Protein AF-A0A1C4FX70-F1 (afdb_monomer_lite)

Foldseek 3Di:
DKDKDFFDDDDDLALDPVVQVVVCVVVVHHWDADPVRKIWTWDADPQWTKIWIADNRRTITMIIDNDPDPVSVVVSVVVVVQCVVQVVVVHHDDDPDPPPPPD

Secondary structure (DSSP, 8-state):
------PPPSS-SS--HHHHHHHHHHHTS-EEE-TTS-EEEEEEETTEEEEEEE-TT--EEEEEESS-SHHHHHHHHHHHHHHHHHHHTT-------------

Structure (mmCIF, N/CA/C/O backbone):
data_AF-A0A1C4FX70-F1
#
_entry.id   AF-A0A1C4FX70-F1
#
loop_
_atom_site.group_PDB
_atom_site.id
_atom_site.type_symbol
_atom_site.label_atom_id
_atom_site.label_alt_id
_atom_site.label_comp_id
_atom_site.label_asym_id
_atom_site.label_entity_id
_atom_site.label_seq_id
_atom_site.pdbx_PDB_ins_code
_atom_site.Cartn_x
_atom_site.Cartn_y
_atom_site.Cartn_z
_atom_site.occupancy
_atom_site.B_iso_or_equiv
_atom_site.auth_seq_id
_atom_site.auth_comp_id
_atom_site.auth_asym_id
_atom_site.auth_atom_id
_atom_site.pdbx_PDB_model_num
ATOM 1 N N . MET A 1 1 ? 3.969 -9.145 -14.428 1.00 34.81 1 MET A N 1
ATOM 2 C CA . MET A 1 1 ? 3.332 -10.177 -13.573 1.00 34.81 1 MET A CA 1
ATOM 3 C C . MET A 1 1 ? 3.303 -9.627 -12.161 1.00 34.81 1 MET A C 1
ATOM 5 O O . MET A 1 1 ? 4.372 -9.421 -11.603 1.00 34.81 1 MET A O 1
ATOM 9 N N . HIS A 1 2 ? 2.113 -9.325 -11.641 1.00 35.44 2 HIS A N 1
ATOM 10 C CA . HIS A 1 2 ? 1.931 -8.736 -10.314 1.00 35.44 2 HIS A CA 1
ATOM 11 C C . HIS A 1 2 ? 1.583 -9.841 -9.318 1.00 35.44 2 HIS A C 1
ATOM 13 O O . HIS A 1 2 ? 0.681 -10.642 -9.572 1.00 35.44 2 HIS A O 1
ATOM 19 N N . PHE A 1 3 ? 2.323 -9.904 -8.218 1.00 39.81 3 PHE A N 1
ATOM 20 C CA . PHE A 1 3 ? 2.075 -10.832 -7.118 1.00 39.81 3 PHE A CA 1
ATOM 21 C C . PHE A 1 3 ? 1.574 -10.065 -5.894 1.00 39.81 3 PHE A C 1
ATOM 23 O O . PHE A 1 3 ? 1.781 -8.860 -5.810 1.00 39.81 3 PHE A O 1
ATOM 30 N N . TYR A 1 4 ? 0.912 -10.771 -4.977 1.00 42.62 4 TYR A N 1
ATOM 31 C CA . TYR A 1 4 ? 0.322 -10.227 -3.751 1.00 42.62 4 TYR A CA 1
ATOM 32 C C . TYR A 1 4 ? 0.765 -11.098 -2.565 1.00 42.62 4 TYR A C 1
ATOM 34 O O . TYR A 1 4 ? 0.728 -12.329 -2.689 1.00 42.62 4 TYR A O 1
ATOM 42 N N . TRP A 1 5 ? 1.169 -10.508 -1.431 1.00 44.59 5 TRP A N 1
ATOM 43 C CA . TRP A 1 5 ? 1.612 -11.263 -0.246 1.00 44.59 5 TRP A CA 1
ATOM 44 C C . TRP A 1 5 ? 1.095 -10.721 1.110 1.00 44.59 5 TRP A C 1
ATOM 46 O O . TRP A 1 5 ? 0.452 -9.681 1.156 1.00 44.59 5 TRP A O 1
ATOM 56 N N . ARG A 1 6 ? 1.298 -11.550 2.153 1.00 53.62 6 ARG A N 1
ATOM 57 C CA . ARG A 1 6 ? 0.651 -11.732 3.486 1.00 53.62 6 ARG A CA 1
ATOM 58 C C . ARG A 1 6 ? 0.298 -10.511 4.357 1.00 53.62 6 ARG A C 1
ATOM 60 O O . ARG A 1 6 ? 1.080 -9.580 4.447 1.00 53.62 6 ARG A O 1
ATOM 67 N N . GLY A 1 7 ? -0.757 -10.687 5.174 1.00 39.34 7 GLY A N 1
ATOM 68 C CA . GLY A 1 7 ? -0.992 -10.000 6.460 1.00 39.34 7 GLY A CA 1
ATOM 69 C C . GLY A 1 7 ? -0.478 -10.807 7.670 1.00 39.34 7 GLY A C 1
ATOM 70 O O . GLY A 1 7 ? -0.400 -12.039 7.597 1.00 39.34 7 GLY A O 1
ATOM 71 N N . PHE A 1 8 ? -0.093 -10.109 8.744 1.00 49.50 8 PHE A N 1
ATOM 72 C CA . PHE A 1 8 ? 0.367 -10.681 10.018 1.00 49.50 8 PHE A CA 1
ATOM 73 C C . PHE A 1 8 ? -0.798 -10.800 11.008 1.00 49.50 8 PHE A C 1
ATOM 75 O O . PHE A 1 8 ? -1.535 -9.839 11.203 1.00 49.50 8 PHE A O 1
ATOM 82 N N . ASP A 1 9 ? -0.922 -11.953 11.667 1.00 42.00 9 ASP A N 1
ATOM 83 C CA . ASP A 1 9 ? -1.783 -12.115 12.842 1.00 42.00 9 ASP A CA 1
ATOM 84 C C . ASP A 1 9 ? -1.040 -11.599 14.086 1.00 42.00 9 ASP A C 1
ATOM 86 O O . ASP A 1 9 ? 0.058 -12.072 14.380 1.00 42.00 9 ASP A O 1
ATOM 90 N N . GLY A 1 10 ? -1.652 -10.690 14.852 1.00 44.66 10 GLY A N 1
ATOM 91 C CA . GLY A 1 10 ? -1.553 -10.788 16.315 1.00 44.66 10 GLY A CA 1
ATOM 92 C C . GLY A 1 10 ? -1.317 -9.524 17.141 1.00 44.66 10 GLY A C 1
ATOM 93 O O . GLY A 1 10 ? -2.013 -9.372 18.136 1.00 44.66 10 GLY A O 1
ATOM 94 N N . ASP A 1 11 ? -0.413 -8.608 16.776 1.00 46.19 11 ASP A N 1
ATOM 95 C CA . ASP A 1 11 ? 0.108 -7.667 17.799 1.00 46.19 11 ASP A CA 1
ATOM 96 C C . ASP A 1 11 ? -0.239 -6.182 17.609 1.00 46.19 11 ASP A C 1
ATOM 98 O O . ASP A 1 11 ? -0.105 -5.396 18.548 1.00 46.19 11 ASP A O 1
ATOM 102 N N . TYR A 1 12 ? -0.731 -5.769 16.437 1.00 51.69 12 TYR A N 1
ATOM 103 C CA . TYR A 1 12 ? -0.941 -4.349 16.135 1.00 51.69 12 TYR A CA 1
ATOM 104 C C . TYR A 1 12 ? -2.364 -4.076 15.652 1.00 51.69 12 TYR A C 1
ATOM 106 O O . TYR A 1 12 ? -2.724 -4.347 14.513 1.00 51.69 12 TYR A O 1
ATOM 114 N N . THR A 1 13 ? -3.181 -3.500 16.534 1.00 55.47 13 THR A N 1
ATOM 115 C CA . THR A 1 13 ? -4.546 -3.035 16.226 1.00 55.47 13 THR A CA 1
ATOM 116 C C . THR A 1 13 ? -4.571 -1.651 15.570 1.00 55.47 13 THR A C 1
ATOM 118 O O . THR A 1 13 ? -5.638 -1.169 15.189 1.00 55.47 13 THR A O 1
ATOM 121 N N . TRP A 1 14 ? -3.414 -0.984 15.462 1.00 64.50 14 TRP A N 1
ATOM 122 C CA . TRP A 1 14 ? -3.301 0.380 14.957 1.00 64.50 14 TRP A CA 1
ATOM 123 C C . TRP A 1 14 ? -1.939 0.656 14.318 1.00 64.50 14 TRP A C 1
ATOM 125 O O . TRP A 1 14 ? -0.897 0.228 14.812 1.00 64.50 14 TRP A O 1
ATOM 135 N N . ASN A 1 15 ? -1.957 1.456 13.252 1.00 73.31 15 ASN A N 1
ATOM 136 C CA . ASN A 1 15 ? -0.785 1.880 12.491 1.00 73.31 15 ASN A CA 1
ATOM 137 C C . ASN A 1 15 ? 0.047 2.942 13.230 1.00 73.31 15 ASN A C 1
ATOM 139 O O . ASN A 1 15 ? 0.219 4.047 12.714 1.00 73.31 15 ASN A O 1
ATOM 143 N N . ASP A 1 16 ? 0.545 2.652 14.432 1.00 79.06 16 ASP A N 1
ATOM 144 C CA . ASP A 1 16 ? 1.395 3.557 15.215 1.00 79.06 16 ASP A CA 1
ATOM 145 C C . ASP A 1 16 ? 2.838 3.654 14.669 1.00 79.06 16 ASP A C 1
ATOM 147 O O . ASP A 1 16 ? 3.165 3.137 13.595 1.00 79.06 16 ASP A O 1
ATOM 151 N N . ASP A 1 17 ? 3.693 4.437 15.333 1.00 84.94 17 ASP A N 1
ATOM 152 C CA . ASP A 1 17 ? 5.069 4.665 14.872 1.00 84.94 17 ASP A CA 1
ATOM 153 C C . ASP A 1 17 ? 5.952 3.418 15.024 1.00 84.94 17 ASP A C 1
ATOM 155 O O . ASP A 1 17 ? 6.854 3.210 14.207 1.00 84.94 17 ASP A O 1
ATOM 159 N N . ASN A 1 18 ? 5.657 2.556 16.002 1.00 84.62 18 ASN A N 1
ATOM 160 C CA . ASN A 1 18 ? 6.342 1.277 16.173 1.00 84.62 18 ASN A CA 1
ATOM 161 C C . ASN A 1 18 ? 5.989 0.323 15.036 1.00 84.62 18 ASN A C 1
ATOM 163 O O . ASN A 1 18 ? 6.880 -0.293 14.459 1.00 84.62 18 ASN A O 1
ATOM 167 N N . TYR A 1 19 ? 4.715 0.256 14.659 1.00 84.81 19 TYR A N 1
ATOM 168 C CA . TYR A 1 19 ? 4.255 -0.567 13.554 1.00 84.81 19 TYR A CA 1
ATOM 169 C C . TYR A 1 19 ? 4.776 -0.058 12.209 1.00 84.81 19 TYR A C 1
ATOM 171 O O . TYR A 1 19 ? 5.234 -0.839 11.380 1.00 84.81 19 TYR A O 1
ATOM 179 N N . LYS A 1 20 ? 4.824 1.266 12.006 1.00 89.62 20 LYS A N 1
ATOM 180 C CA . LYS A 1 20 ? 5.495 1.858 10.837 1.00 89.62 20 LYS A CA 1
ATOM 181 C C . LYS A 1 20 ? 6.970 1.453 10.769 1.00 89.62 20 LYS A C 1
ATOM 183 O O . LYS A 1 20 ? 7.461 1.153 9.678 1.00 89.62 20 LYS A O 1
ATOM 188 N N . LYS A 1 21 ? 7.677 1.468 11.904 1.00 89.44 21 LYS A N 1
ATOM 189 C CA . LYS A 1 21 ? 9.077 1.035 11.983 1.00 89.44 21 LYS A CA 1
ATOM 190 C C . LYS A 1 21 ? 9.208 -0.457 11.674 1.00 89.44 21 LYS A C 1
ATOM 192 O O . LYS A 1 21 ? 9.972 -0.798 10.785 1.00 89.44 21 LYS A O 1
ATOM 197 N N . PHE A 1 22 ? 8.401 -1.305 12.310 1.00 87.19 22 PHE A N 1
ATOM 198 C CA . PHE A 1 22 ? 8.326 -2.741 12.029 1.00 87.19 22 PHE A CA 1
ATOM 199 C C . PHE A 1 22 ? 8.110 -3.019 10.536 1.00 87.19 22 PHE A C 1
ATOM 201 O O . PHE A 1 22 ? 8.846 -3.797 9.938 1.00 87.19 22 PHE A O 1
ATOM 208 N N . MET A 1 23 ? 7.152 -2.329 9.912 1.00 88.75 23 MET A N 1
ATOM 209 C CA . MET A 1 23 ? 6.893 -2.463 8.481 1.00 88.75 23 MET A CA 1
ATOM 210 C C . MET A 1 23 ? 8.071 -1.981 7.634 1.00 88.75 23 MET A C 1
ATOM 212 O O . MET A 1 23 ? 8.406 -2.642 6.664 1.00 88.75 23 MET A O 1
ATOM 216 N N . THR A 1 24 ? 8.720 -0.874 8.006 1.00 91.81 24 THR A N 1
ATOM 217 C CA . THR A 1 24 ? 9.917 -0.365 7.308 1.00 91.81 24 THR A CA 1
ATOM 218 C C . THR A 1 24 ? 11.068 -1.372 7.364 1.00 91.81 24 THR A C 1
ATOM 220 O O . THR A 1 24 ? 11.706 -1.637 6.346 1.00 91.81 24 THR A O 1
ATOM 223 N N . ASP A 1 25 ? 11.305 -1.959 8.538 1.00 89.00 25 ASP A N 1
ATOM 224 C CA . ASP A 1 25 ? 12.342 -2.970 8.750 1.00 89.00 25 ASP A CA 1
ATOM 225 C C 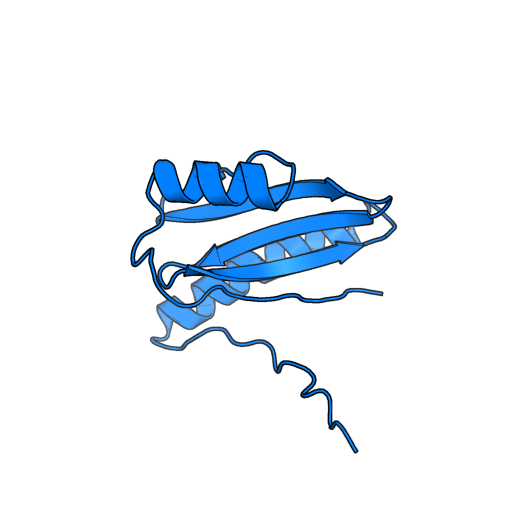. ASP A 1 25 ? 12.005 -4.273 7.996 1.00 89.00 25 ASP A C 1
ATOM 227 O O . ASP A 1 25 ? 12.895 -4.925 7.454 1.00 89.00 25 ASP A O 1
ATOM 231 N N . GLY A 1 26 ? 10.718 -4.634 7.917 1.00 87.06 26 GLY A N 1
ATOM 232 C CA . GLY A 1 26 ? 10.236 -5.844 7.248 1.00 87.06 26 GLY A CA 1
ATOM 233 C C . GLY A 1 26 ? 10.191 -5.761 5.720 1.00 87.06 26 GLY A C 1
ATOM 234 O O . GLY A 1 26 ? 10.487 -6.750 5.053 1.00 87.06 26 GLY A O 1
ATOM 235 N N . THR A 1 27 ? 9.833 -4.608 5.149 1.00 86.81 27 THR A N 1
ATOM 236 C CA . THR A 1 27 ? 9.779 -4.422 3.688 1.00 86.81 27 THR A CA 1
ATOM 237 C C . THR A 1 27 ? 11.118 -3.999 3.092 1.00 86.81 27 THR A C 1
ATOM 239 O O . THR A 1 27 ? 11.339 -4.175 1.896 1.00 86.81 27 THR A O 1
ATOM 242 N N . GLY A 1 28 ? 12.018 -3.426 3.896 1.00 90.12 28 GLY A N 1
ATOM 243 C CA . GLY A 1 28 ? 13.305 -2.915 3.425 1.00 90.12 28 GLY A CA 1
ATOM 244 C C . GLY A 1 28 ? 13.219 -1.560 2.713 1.00 90.12 28 GLY A C 1
ATOM 245 O O . GLY A 1 28 ? 14.173 -1.158 2.046 1.00 90.12 28 GLY A O 1
ATOM 246 N N . TYR A 1 29 ? 12.102 -0.835 2.842 1.00 94.31 29 TYR A N 1
ATOM 247 C CA . TYR A 1 29 ? 11.964 0.543 2.359 1.00 94.31 29 TYR A CA 1
ATOM 248 C C . TYR A 1 29 ? 11.094 1.407 3.280 1.00 94.31 29 TYR A C 1
ATOM 250 O O . TYR A 1 29 ? 10.247 0.886 4.007 1.00 94.31 29 TYR A O 1
ATOM 258 N N . PRO A 1 30 ? 11.265 2.746 3.249 1.00 95.50 30 PRO A N 1
ATOM 259 C CA . PRO A 1 30 ? 10.521 3.649 4.118 1.00 95.50 30 PRO A CA 1
ATOM 260 C C . PRO A 1 30 ? 9.002 3.540 3.953 1.00 95.50 30 PRO A C 1
ATOM 262 O O . PRO A 1 30 ? 8.474 3.613 2.840 1.00 95.50 30 PRO A O 1
ATOM 265 N N . MET A 1 31 ? 8.304 3.456 5.086 1.00 95.25 31 MET A N 1
ATOM 266 C CA . MET A 1 31 ? 6.846 3.546 5.158 1.00 95.25 31 MET A CA 1
ATOM 267 C C . MET A 1 31 ? 6.392 4.943 5.604 1.00 95.25 31 MET A C 1
ATOM 269 O O . MET A 1 31 ? 6.993 5.594 6.464 1.00 95.25 31 MET A O 1
ATOM 273 N N . TYR A 1 32 ? 5.273 5.394 5.055 1.00 95.19 32 TYR A N 1
ATOM 274 C CA . TYR A 1 32 ? 4.654 6.692 5.293 1.00 95.19 32 TYR A CA 1
ATOM 275 C C . TYR A 1 32 ? 3.220 6.502 5.770 1.00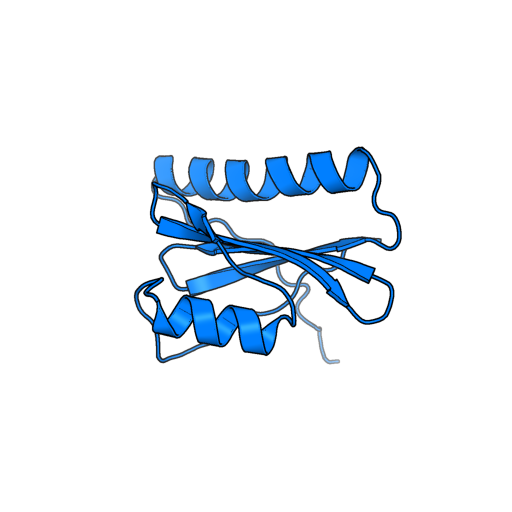 95.19 32 TYR A C 1
ATOM 277 O O . TYR A 1 32 ? 2.522 5.599 5.319 1.00 95.19 32 TYR A O 1
ATOM 285 N N . ARG A 1 33 ? 2.764 7.379 6.668 1.00 93.88 33 ARG A N 1
ATOM 286 C CA . ARG A 1 33 ? 1.376 7.391 7.134 1.00 93.88 33 ARG A CA 1
ATOM 287 C C . ARG A 1 33 ? 0.586 8.439 6.359 1.00 93.88 33 ARG A C 1
ATOM 289 O O . ARG A 1 33 ? 1.049 9.566 6.193 1.00 93.88 33 ARG A O 1
ATOM 296 N N . THR A 1 34 ? -0.590 8.074 5.875 1.00 94.19 34 THR A N 1
ATOM 297 C CA . THR A 1 34 ? -1.536 9.015 5.271 1.00 94.19 34 THR A CA 1
ATOM 298 C C . THR A 1 34 ? -2.309 9.782 6.346 1.00 94.19 34 THR A C 1
ATOM 300 O O . THR A 1 34 ? -2.315 9.412 7.518 1.00 94.19 34 THR A O 1
ATOM 303 N N . THR A 1 35 ? -3.014 10.844 5.953 1.00 91.94 35 THR A N 1
ATOM 304 C CA . THR A 1 35 ? -3.876 11.613 6.870 1.00 91.94 35 THR A CA 1
ATOM 305 C C . THR A 1 35 ? -5.013 10.783 7.462 1.00 91.94 35 THR A C 1
ATOM 307 O O . THR A 1 35 ? -5.451 11.048 8.574 1.00 91.94 35 THR A O 1
ATOM 310 N N . ASP A 1 36 ? -5.473 9.766 6.734 1.00 91.56 36 ASP A N 1
ATOM 311 C CA . ASP A 1 36 ? -6.467 8.800 7.187 1.00 91.56 36 ASP A CA 1
ATOM 312 C C . ASP A 1 36 ? -5.852 7.582 7.890 1.00 91.56 36 ASP A C 1
ATOM 314 O O . ASP A 1 36 ? -6.564 6.615 8.097 1.00 91.56 36 ASP A O 1
ATOM 318 N N . SER A 1 37 ? -4.579 7.612 8.296 1.00 89.94 37 SER A N 1
ATOM 319 C CA . SER A 1 37 ? -3.910 6.558 9.084 1.00 89.94 37 SER A CA 1
ATOM 320 C C . SER A 1 37 ? -3.648 5.223 8.373 1.00 89.94 37 SER A C 1
ATOM 322 O O . SER A 1 37 ? -3.359 4.229 9.038 1.00 89.94 37 SER A O 1
ATOM 324 N N . LEU A 1 38 ? -3.674 5.179 7.040 1.00 92.75 38 LEU A N 1
ATOM 325 C CA . LEU A 1 38 ? -3.087 4.065 6.286 1.00 92.75 38 LEU A CA 1
ATOM 326 C C . LEU A 1 38 ? -1.564 4.175 6.331 1.00 92.75 38 LEU A C 1
ATOM 328 O O . LEU A 1 38 ? -1.026 5.284 6.258 1.00 92.75 38 LEU A O 1
ATOM 332 N N . LEU A 1 39 ? -0.864 3.045 6.381 1.00 94.62 39 LEU A N 1
ATOM 333 C CA . LEU A 1 39 ? 0.552 3.028 6.021 1.00 94.62 39 LEU A CA 1
ATOM 334 C C . LEU A 1 39 ? 0.687 2.717 4.540 1.00 94.62 39 LEU A C 1
ATOM 336 O O . LEU A 1 39 ? -0.091 1.950 3.981 1.00 94.62 39 LEU A O 1
ATOM 340 N N . TRP A 1 40 ? 1.688 3.295 3.898 1.00 96.06 40 TRP A N 1
ATOM 341 C CA . TRP A 1 40 ? 2.066 2.926 2.547 1.00 96.06 40 TRP A CA 1
ATOM 342 C C . TRP A 1 40 ? 3.554 3.157 2.321 1.00 96.06 40 TRP A C 1
ATOM 344 O O . TRP A 1 40 ? 4.165 3.987 2.988 1.00 96.06 40 TRP A O 1
ATOM 354 N N . GLY A 1 41 ? 4.142 2.456 1.367 1.00 96.00 41 GLY A N 1
ATOM 355 C CA . GLY A 1 41 ? 5.540 2.641 1.003 1.00 96.00 41 GLY A CA 1
ATOM 356 C C . GLY A 1 41 ? 5.814 2.080 -0.376 1.00 96.00 41 GLY A C 1
ATOM 357 O O . GLY A 1 41 ? 5.045 1.272 -0.896 1.00 96.00 41 GLY A O 1
ATOM 358 N N . THR A 1 42 ? 6.904 2.530 -0.983 1.00 96.25 42 THR A N 1
ATOM 359 C CA . THR A 1 42 ? 7.376 1.974 -2.247 1.00 96.25 42 THR A CA 1
ATOM 360 C C . THR A 1 42 ? 8.890 1.920 -2.266 1.00 96.25 42 THR A C 1
ATOM 362 O O . THR A 1 42 ? 9.560 2.804 -1.731 1.00 96.25 42 THR A O 1
ATOM 365 N N . GLY A 1 43 ? 9.428 0.875 -2.879 1.00 94.75 43 GLY A N 1
ATOM 366 C CA . GLY A 1 43 ? 10.860 0.638 -2.942 1.00 94.75 43 GLY A CA 1
ATOM 367 C C . GLY A 1 43 ? 11.211 -0.434 -3.957 1.00 94.75 43 GLY A C 1
ATOM 368 O O . GLY A 1 43 ? 10.359 -0.895 -4.717 1.00 94.75 43 GLY A O 1
ATOM 369 N N . LYS A 1 44 ? 12.486 -0.818 -3.982 1.00 93.94 44 LYS A N 1
ATOM 370 C CA . LYS A 1 44 ? 12.993 -1.897 -4.830 1.00 93.94 44 LYS A CA 1
ATOM 371 C C . LYS A 1 44 ? 13.636 -2.965 -3.952 1.00 93.94 44 LYS A C 1
ATOM 373 O O . LYS A 1 44 ? 14.565 -2.653 -3.215 1.00 93.94 44 LYS A O 1
ATOM 378 N N . VAL A 1 45 ? 13.155 -4.199 -4.063 1.00 87.00 45 VAL A N 1
ATOM 379 C CA . VAL A 1 45 ? 13.595 -5.362 -3.281 1.00 87.00 45 VAL A CA 1
ATOM 380 C C . VAL A 1 45 ? 13.818 -6.522 -4.244 1.00 87.00 45 VAL A C 1
ATOM 382 O O . VAL A 1 45 ? 12.987 -6.769 -5.115 1.00 87.00 45 VAL A O 1
ATOM 385 N N . ASP A 1 46 ? 14.970 -7.188 -4.153 1.00 87.56 46 ASP A N 1
ATOM 386 C CA . ASP A 1 46 ? 15.326 -8.359 -4.975 1.00 87.56 46 ASP A CA 1
ATOM 387 C C . ASP A 1 46 ? 15.110 -8.179 -6.490 1.00 87.56 46 ASP A C 1
ATOM 389 O O . ASP A 1 46 ? 14.734 -9.096 -7.221 1.00 87.56 46 ASP A O 1
ATOM 393 N N . GLY A 1 47 ? 15.344 -6.960 -6.984 1.00 89.94 47 GLY A N 1
ATOM 394 C CA . GLY A 1 47 ? 15.186 -6.616 -8.399 1.00 89.94 47 GLY A CA 1
ATOM 395 C C . GLY A 1 47 ? 13.759 -6.265 -8.832 1.00 89.94 47 GLY A C 1
ATOM 396 O O . GLY A 1 47 ? 13.583 -5.871 -9.983 1.00 89.94 47 GLY A O 1
ATOM 397 N N . TYR A 1 48 ? 12.775 -6.321 -7.934 1.00 92.12 48 TYR A N 1
ATOM 398 C CA . TYR A 1 48 ? 11.388 -5.927 -8.181 1.00 92.12 48 TYR A CA 1
ATOM 399 C C . TYR A 1 48 ? 11.058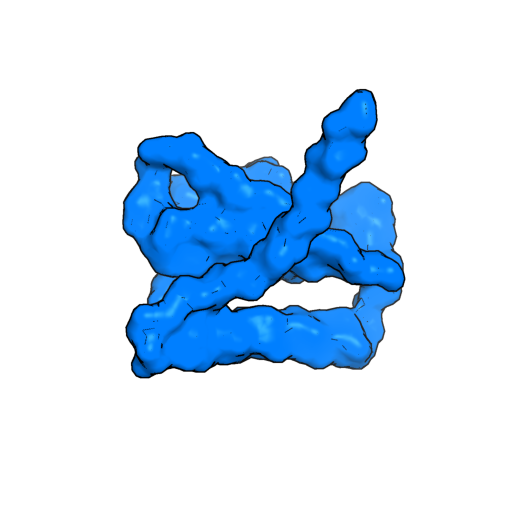 -4.612 -7.480 1.00 92.12 48 TYR A C 1
ATOM 401 O O . TYR A 1 48 ? 11.474 -4.365 -6.352 1.00 92.12 48 TYR A O 1
ATOM 409 N N . TYR A 1 49 ? 10.283 -3.765 -8.143 1.00 94.31 49 TYR A N 1
ATOM 410 C CA . TYR A 1 49 ? 9.605 -2.647 -7.506 1.00 94.31 49 TYR A CA 1
ATOM 411 C C . TYR A 1 49 ? 8.432 -3.177 -6.695 1.00 94.31 49 TYR A C 1
ATOM 413 O O . TYR A 1 49 ? 7.668 -4.002 -7.197 1.00 94.31 49 TYR A O 1
ATOM 421 N N . SER A 1 50 ? 8.299 -2.698 -5.464 1.00 93.31 50 SER A N 1
ATOM 422 C CA . SER A 1 50 ? 7.189 -3.020 -4.578 1.00 93.31 50 SER A CA 1
ATOM 423 C C . SER A 1 50 ? 6.448 -1.757 -4.142 1.00 93.31 50 SER A C 1
ATOM 425 O O . SER A 1 50 ? 7.043 -0.686 -3.976 1.00 93.31 50 SER A O 1
ATOM 427 N N . TYR A 1 51 ? 5.133 -1.879 -3.999 1.00 94.81 51 TYR A N 1
ATOM 428 C CA . TYR A 1 51 ? 4.242 -0.882 -3.426 1.00 94.81 51 TYR A CA 1
ATOM 429 C C . TYR A 1 51 ? 3.363 -1.563 -2.380 1.00 94.81 51 TYR A C 1
ATOM 431 O O . TYR A 1 51 ? 2.530 -2.403 -2.721 1.00 94.81 51 TYR A O 1
ATOM 439 N N . THR A 1 52 ? 3.533 -1.183 -1.117 1.00 94.00 52 THR A N 1
ATOM 440 C CA . THR A 1 52 ? 2.790 -1.740 0.020 1.00 94.00 52 THR A CA 1
ATOM 441 C C . THR A 1 52 ? 1.802 -0.721 0.553 1.00 94.00 52 THR A C 1
ATOM 443 O O . THR A 1 52 ? 2.127 0.459 0.671 1.00 94.00 52 THR A O 1
ATOM 446 N N . VAL A 1 53 ? 0.623 -1.188 0.948 1.00 93.69 53 VAL A N 1
ATOM 447 C CA . VAL A 1 53 ? -0.365 -0.460 1.744 1.00 93.69 53 VAL A CA 1
ATOM 448 C C . VAL A 1 53 ? -0.738 -1.328 2.935 1.00 93.69 53 VAL A C 1
ATOM 450 O O . VAL A 1 53 ? -0.983 -2.516 2.759 1.00 93.69 53 VAL A O 1
ATOM 453 N N . VAL A 1 54 ? -0.808 -0.743 4.126 1.00 90.69 54 VAL A N 1
ATOM 454 C CA . VAL A 1 54 ? -1.350 -1.400 5.316 1.00 90.69 54 VAL A CA 1
ATOM 455 C C . VAL A 1 54 ? -2.588 -0.657 5.766 1.00 90.69 54 VAL A C 1
ATOM 457 O O . VAL A 1 54 ? -2.559 0.570 5.935 1.00 90.69 54 VAL A O 1
ATOM 460 N N . ASP A 1 55 ? -3.686 -1.388 5.904 1.00 89.19 55 ASP A N 1
ATOM 461 C CA . ASP A 1 55 ? -4.957 -0.801 6.278 1.00 89.19 55 ASP A CA 1
ATOM 462 C C . ASP A 1 55 ? -5.097 -0.577 7.789 1.00 89.19 55 ASP A C 1
ATOM 464 O O . ASP A 1 55 ? -4.170 -0.779 8.570 1.00 89.19 55 ASP A O 1
ATOM 468 N N . TRP A 1 56 ? -6.255 -0.076 8.207 1.00 87.25 56 TRP A N 1
ATOM 469 C CA . TRP A 1 56 ? -6.546 0.212 9.612 1.00 87.25 56 TRP A CA 1
ATOM 470 C C . TRP A 1 56 ? -6.661 -1.023 10.501 1.00 87.25 56 TRP A C 1
ATOM 472 O O . TRP A 1 56 ? -6.670 -0.875 11.719 1.00 87.25 56 TRP A O 1
ATOM 482 N N . SER A 1 57 ? -6.829 -2.195 9.901 1.00 81.38 57 SER A N 1
ATOM 483 C CA . SER A 1 57 ? -6.911 -3.481 10.579 1.00 81.38 57 SER A CA 1
ATOM 484 C C . SER A 1 57 ? -5.553 -4.185 10.624 1.00 81.38 57 SER A C 1
ATOM 486 O O . SER A 1 57 ? -5.465 -5.270 11.188 1.00 81.38 57 SER A O 1
ATOM 488 N N . GLY A 1 58 ? -4.502 -3.571 10.067 1.00 79.19 58 GLY A N 1
ATOM 489 C CA . GLY A 1 58 ? -3.186 -4.191 9.934 1.00 79.19 58 GLY A CA 1
ATOM 490 C C . GLY A 1 58 ? -3.079 -5.115 8.717 1.00 79.19 58 GLY A C 1
ATOM 491 O O . GLY A 1 58 ? -2.072 -5.807 8.565 1.00 79.19 58 GLY A O 1
ATOM 492 N N . ASP A 1 59 ? -4.083 -5.135 7.830 1.00 83.94 59 ASP A N 1
ATOM 493 C CA . ASP A 1 59 ? -4.029 -5.943 6.617 1.00 83.94 59 ASP A CA 1
ATOM 494 C C . ASP A 1 59 ? -3.060 -5.317 5.616 1.00 83.94 59 ASP A C 1
ATOM 496 O O . ASP A 1 59 ? -3.175 -4.147 5.243 1.00 83.94 59 ASP A O 1
ATOM 500 N N . ILE A 1 60 ? -2.101 -6.121 5.163 1.00 86.25 60 ILE A N 1
ATOM 501 C CA . ILE A 1 60 ? -1.052 -5.708 4.235 1.00 86.25 60 ILE A CA 1
ATOM 502 C C . ILE A 1 60 ? -1.460 -6.099 2.815 1.00 86.25 60 ILE A C 1
ATOM 504 O O . ILE A 1 60 ? -1.827 -7.241 2.530 1.00 86.25 60 ILE A O 1
ATOM 508 N N . PHE A 1 61 ? -1.351 -5.135 1.909 1.00 89.12 61 PHE A N 1
ATOM 509 C CA . PHE A 1 61 ? -1.604 -5.275 0.486 1.00 89.12 61 PHE A CA 1
ATOM 510 C C . PHE A 1 61 ? -0.365 -4.832 -0.275 1.00 89.12 61 PHE A C 1
ATOM 512 O O . PHE A 1 61 ? 0.105 -3.712 -0.095 1.00 89.12 61 PHE A O 1
ATOM 519 N N . GLU A 1 62 ? 0.150 -5.687 -1.150 1.00 89.62 62 GLU A N 1
ATOM 520 C CA . GLU A 1 62 ? 1.405 -5.425 -1.847 1.00 89.62 62 GLU A CA 1
ATOM 521 C C . GLU A 1 62 ? 1.275 -5.686 -3.346 1.00 89.62 62 GLU A C 1
ATOM 523 O O . GLU A 1 62 ? 0.673 -6.679 -3.759 1.00 89.62 62 GLU A O 1
ATOM 528 N N . LEU A 1 63 ? 1.826 -4.776 -4.149 1.00 90.94 63 LEU A N 1
ATOM 529 C CA . LEU A 1 63 ? 1.971 -4.897 -5.595 1.00 90.94 63 LEU A CA 1
ATOM 530 C C . LEU A 1 63 ? 3.448 -4.960 -5.952 1.00 90.94 63 LEU A C 1
ATOM 532 O O . LEU A 1 63 ? 4.204 -4.067 -5.589 1.00 90.94 63 LEU A O 1
ATOM 536 N N . PHE A 1 64 ? 3.818 -5.945 -6.766 1.00 90.38 64 PHE A N 1
ATOM 537 C CA . PHE A 1 64 ? 5.168 -6.064 -7.316 1.00 90.38 64 PHE A CA 1
ATOM 538 C C . PHE A 1 64 ? 5.200 -5.838 -8.825 1.00 90.38 64 PHE A C 1
ATOM 540 O O . PHE A 1 64 ? 4.272 -6.230 -9.539 1.00 90.38 64 PHE A O 1
ATOM 547 N N . SER A 1 65 ? 6.297 -5.285 -9.333 1.00 90.31 6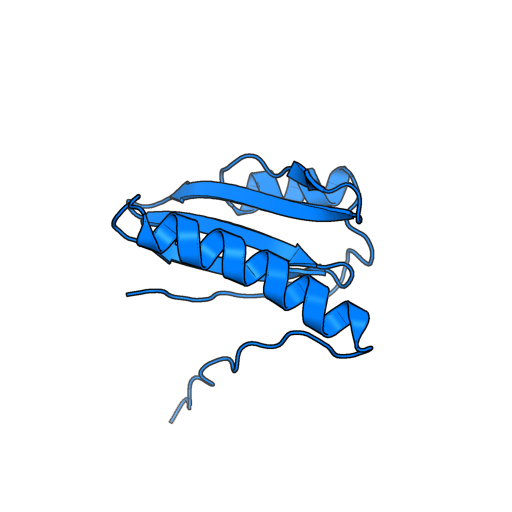5 SER A N 1
ATOM 548 C CA . SER A 1 65 ? 6.583 -5.177 -10.764 1.00 90.31 65 SER A CA 1
ATOM 549 C C . SER A 1 65 ? 8.079 -5.314 -11.039 1.00 90.31 65 SER A C 1
ATOM 551 O O . SER A 1 65 ? 8.904 -4.940 -10.213 1.00 90.31 65 SER A O 1
ATOM 553 N N . LYS A 1 66 ? 8.453 -5.841 -12.209 1.00 93.31 66 LYS A N 1
ATOM 554 C CA . LYS A 1 66 ? 9.846 -5.744 -12.686 1.00 93.31 66 LYS A CA 1
ATOM 555 C C . LYS A 1 66 ? 10.166 -4.336 -13.184 1.00 93.31 66 LYS A C 1
ATOM 557 O O . LYS A 1 66 ? 11.300 -3.882 -13.061 1.00 93.31 66 LYS A O 1
ATOM 562 N N . ASP A 1 67 ? 9.145 -3.657 -13.687 1.00 93.94 67 ASP A N 1
ATOM 563 C CA . ASP A 1 67 ? 9.240 -2.380 -14.372 1.00 93.94 67 ASP A CA 1
ATOM 564 C C . ASP A 1 67 ? 8.623 -1.279 -13.502 1.00 93.94 67 ASP A C 1
ATOM 566 O O . ASP A 1 67 ? 7.551 -1.462 -12.918 1.00 93.94 67 ASP A O 1
ATOM 570 N N . ASN A 1 68 ? 9.314 -0.143 -13.392 1.00 93.69 68 ASN A N 1
ATOM 571 C CA . ASN A 1 68 ? 8.804 1.061 -12.731 1.00 93.69 68 ASN A CA 1
ATOM 572 C C . ASN A 1 68 ? 8.252 2.024 -13.778 1.00 93.69 68 ASN A C 1
ATOM 574 O O . ASN A 1 68 ? 8.888 3.019 -14.131 1.00 93.69 68 ASN A O 1
ATOM 578 N N . ASP A 1 69 ? 7.099 1.664 -14.318 1.00 94.19 69 ASP A N 1
ATOM 579 C CA . ASP A 1 69 ? 6.453 2.349 -15.425 1.00 94.19 69 ASP A CA 1
ATOM 580 C C . ASP A 1 69 ? 5.136 3.023 -15.002 1.00 94.19 69 ASP A C 1
ATOM 582 O O . ASP A 1 69 ? 4.741 3.064 -13.828 1.00 94.19 69 ASP A O 1
ATOM 586 N N . ALA A 1 70 ? 4.461 3.615 -15.989 1.00 95.75 70 ALA A N 1
ATOM 587 C CA . ALA A 1 70 ? 3.181 4.277 -15.786 1.00 95.75 70 ALA A CA 1
ATOM 588 C C . ALA A 1 70 ? 2.102 3.309 -15.272 1.00 95.75 70 ALA A C 1
ATOM 590 O O . ALA A 1 70 ? 1.269 3.717 -14.459 1.00 95.75 70 ALA A O 1
ATOM 591 N N . ASP A 1 71 ? 2.151 2.040 -15.681 1.00 94.31 71 ASP A N 1
ATOM 592 C CA . ASP A 1 71 ? 1.186 1.021 -15.277 1.00 94.31 71 ASP A CA 1
ATOM 593 C C . ASP A 1 71 ? 1.372 0.650 -13.806 1.00 94.31 71 ASP A C 1
ATOM 595 O O . ASP A 1 71 ? 0.405 0.640 -13.041 1.00 94.31 71 ASP A O 1
ATOM 599 N N . PHE A 1 72 ? 2.612 0.446 -13.353 1.00 94.06 72 PHE A N 1
ATOM 600 C CA . PHE A 1 72 ? 2.894 0.213 -11.939 1.00 94.06 72 PHE A CA 1
ATOM 601 C C . PHE A 1 72 ? 2.425 1.385 -11.064 1.00 94.06 72 PHE A C 1
ATOM 603 O O . PHE A 1 72 ? 1.776 1.181 -10.031 1.00 94.06 72 PHE A O 1
ATOM 610 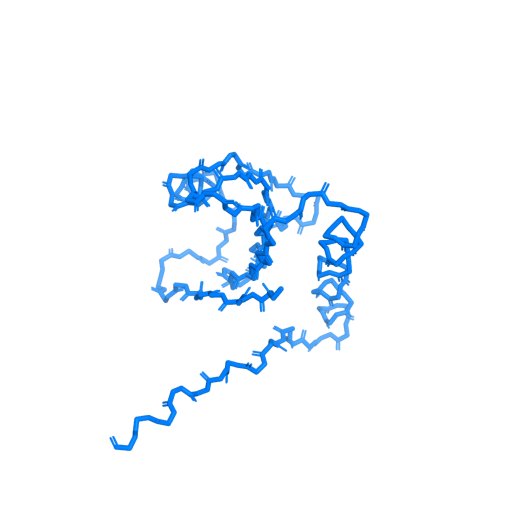N N . SER A 1 73 ? 2.669 2.623 -11.507 1.00 94.75 73 SER A N 1
ATOM 611 C CA . SER A 1 73 ? 2.167 3.821 -10.822 1.00 94.75 73 SER A CA 1
ATOM 612 C C . SER A 1 73 ? 0.635 3.873 -10.796 1.00 94.75 73 SER A C 1
ATOM 614 O O . SER A 1 73 ? 0.035 4.208 -9.768 1.00 94.75 73 SER A O 1
ATOM 616 N N . TYR A 1 74 ? -0.011 3.523 -11.911 1.00 96.75 74 TYR A N 1
ATOM 617 C CA . TYR A 1 74 ? -1.464 3.476 -12.036 1.00 96.75 74 TYR A CA 1
ATOM 618 C C . TYR A 1 74 ? -2.077 2.468 -11.057 1.00 96.75 74 TYR A C 1
ATOM 620 O O . TYR A 1 74 ? -2.943 2.838 -10.257 1.00 96.75 74 TYR A O 1
ATOM 628 N N . TYR A 1 75 ? -1.589 1.225 -11.046 1.00 95.00 75 TYR A N 1
ATOM 629 C CA . TYR A 1 75 ? -2.109 0.182 -10.161 1.00 95.00 75 TYR A CA 1
ATOM 630 C C . TYR A 1 75 ? -1.839 0.471 -8.682 1.00 95.00 75 TYR A C 1
ATOM 632 O O . TYR A 1 75 ? -2.705 0.209 -7.848 1.00 95.00 75 TYR A O 1
ATOM 640 N N . SER A 1 76 ? -0.706 1.097 -8.352 1.00 94.75 76 SER A N 1
ATOM 641 C CA . SER A 1 76 ? -0.411 1.555 -6.987 1.00 94.75 76 SER A CA 1
ATOM 642 C C . SER A 1 76 ? -1.459 2.555 -6.481 1.00 94.75 76 SER A C 1
ATOM 644 O O . SER A 1 76 ? -2.022 2.398 -5.395 1.00 94.75 76 SER A O 1
ATOM 646 N N . LYS A 1 77 ? -1.807 3.556 -7.302 1.00 96.06 77 LYS A N 1
ATOM 647 C CA . LYS A 1 77 ? -2.863 4.533 -6.975 1.00 96.06 77 LYS A CA 1
ATOM 648 C C . LYS A 1 77 ? -4.241 3.882 -6.889 1.00 96.06 77 LYS A C 1
ATOM 650 O O . LYS A 1 77 ? -5.042 4.238 -6.019 1.00 96.06 77 LYS A O 1
ATOM 655 N N . TRP A 1 78 ? -4.527 2.941 -7.786 1.00 95.62 78 TRP A N 1
ATOM 656 C CA . TRP A 1 78 ? -5.780 2.195 -7.784 1.00 95.62 78 TRP A CA 1
ATOM 657 C C . TRP A 1 78 ? -5.943 1.352 -6.513 1.00 95.62 78 TRP A C 1
ATOM 659 O O . TRP A 1 78 ? -7.029 1.360 -5.930 1.00 95.62 78 TRP A O 1
ATOM 669 N N . LEU A 1 79 ? -4.879 0.694 -6.040 1.00 94.00 79 LEU A N 1
ATOM 670 C CA . LEU A 1 79 ? -4.905 -0.144 -4.840 1.00 94.00 79 LEU A CA 1
ATOM 671 C C . LEU A 1 79 ? -5.362 0.646 -3.610 1.00 94.00 79 LEU A C 1
ATOM 673 O O . LEU A 1 79 ? -6.393 0.331 -3.012 1.00 94.00 79 LEU A O 1
ATOM 677 N N . ILE A 1 80 ? -4.634 1.710 -3.263 1.00 94.94 80 ILE A N 1
ATOM 678 C CA . ILE A 1 80 ? -4.941 2.512 -2.072 1.00 94.94 80 ILE A CA 1
ATOM 679 C C . ILE A 1 80 ? -6.325 3.174 -2.168 1.00 94.94 80 ILE A C 1
ATOM 681 O O . ILE A 1 80 ? -7.054 3.270 -1.179 1.00 94.94 80 ILE A O 1
ATOM 685 N N . SER A 1 81 ? -6.732 3.586 -3.373 1.00 95.94 81 SER A N 1
ATOM 686 C CA . SER A 1 81 ? -8.059 4.167 -3.613 1.00 95.94 81 SER A CA 1
ATOM 687 C C . SER A 1 81 ? -9.178 3.140 -3.437 1.00 95.94 81 SER A C 1
ATOM 689 O O . SER A 1 81 ? -10.235 3.460 -2.891 1.00 95.94 81 SER A O 1
ATOM 691 N N . SER A 1 82 ? -8.944 1.896 -3.853 1.00 94.81 82 SER A N 1
ATOM 692 C CA . SER A 1 82 ? -9.915 0.809 -3.729 1.00 94.81 82 SER A CA 1
ATOM 693 C C . SER A 1 82 ? -10.108 0.388 -2.273 1.00 94.81 82 SER A C 1
ATOM 695 O O . SER A 1 82 ? -11.252 0.265 -1.834 1.00 94.81 82 SER A O 1
ATOM 697 N N . ILE A 1 83 ? -9.020 0.279 -1.500 1.00 92.62 83 ILE A N 1
ATOM 698 C CA . ILE A 1 83 ? -9.064 0.028 -0.048 1.00 92.62 83 ILE A CA 1
ATOM 699 C C . ILE A 1 83 ? -9.957 1.068 0.646 1.00 92.62 83 ILE A C 1
ATOM 701 O O . ILE A 1 83 ? -10.916 0.727 1.346 1.00 92.62 83 ILE A O 1
ATOM 705 N N . ARG A 1 84 ? -9.722 2.357 0.366 1.00 95.06 84 ARG A N 1
ATOM 706 C CA . ARG A 1 84 ? -10.535 3.464 0.896 1.00 95.06 84 ARG A CA 1
ATOM 707 C C . ARG A 1 84 ? -12.002 3.377 0.478 1.00 95.06 84 ARG A C 1
ATOM 709 O O . ARG A 1 84 ? -12.895 3.591 1.300 1.00 95.06 84 ARG A O 1
ATOM 716 N N . ALA A 1 85 ? -12.270 3.067 -0.790 1.00 95.69 85 ALA A N 1
ATOM 717 C CA . ALA A 1 85 ? -13.629 2.984 -1.317 1.00 95.69 85 ALA A CA 1
ATOM 718 C C . ALA A 1 85 ? -14.448 1.859 -0.661 1.00 95.69 85 ALA A C 1
ATOM 720 O O . ALA A 1 85 ? -15.639 2.045 -0.402 1.00 95.69 85 ALA A O 1
ATOM 721 N N . TYR A 1 86 ? -13.820 0.718 -0.364 1.00 93.12 86 TYR A N 1
ATOM 722 C CA . TYR A 1 86 ? -14.460 -0.389 0.347 1.00 93.12 86 TYR A CA 1
ATOM 723 C C . TYR A 1 86 ? -14.793 -0.011 1.788 1.00 93.12 86 TYR A C 1
ATOM 725 O O . TYR A 1 86 ? -15.957 -0.128 2.182 1.00 93.12 86 TYR A O 1
ATOM 733 N N . ARG A 1 87 ? -13.832 0.558 2.528 1.00 91.38 87 ARG A N 1
ATOM 734 C CA . ARG A 1 87 ? -14.075 1.039 3.896 1.00 91.38 87 ARG A CA 1
ATOM 735 C C . ARG A 1 87 ? -15.215 2.046 3.955 1.00 91.38 87 ARG A C 1
ATOM 737 O O . ARG A 1 87 ? -16.090 1.924 4.807 1.00 91.38 87 ARG A O 1
ATOM 744 N N . LYS A 1 88 ? -15.256 3.008 3.025 1.00 94.25 88 LYS A N 1
ATOM 745 C CA . LYS A 1 88 ? -16.335 4.010 2.951 1.00 94.25 88 LYS A CA 1
ATOM 746 C C . LYS A 1 88 ? -17.726 3.371 2.822 1.00 94.25 88 LYS A C 1
ATOM 748 O O . LYS A 1 88 ? -18.716 3.974 3.216 1.00 94.25 88 LYS A O 1
ATOM 753 N N . ARG A 1 89 ? -17.806 2.158 2.271 1.00 95.00 89 ARG A N 1
ATOM 754 C CA . ARG A 1 89 ? -19.044 1.382 2.107 1.00 95.00 89 ARG A CA 1
ATOM 755 C C . ARG A 1 89 ? -19.285 0.377 3.240 1.00 95.00 89 ARG A C 1
ATOM 757 O O . ARG A 1 89 ? -20.173 -0.458 3.100 1.00 95.00 89 ARG A O 1
ATOM 764 N N . GLY A 1 90 ? -18.494 0.415 4.315 1.00 91.06 90 GLY A N 1
ATOM 765 C CA . GLY A 1 90 ? -18.565 -0.553 5.413 1.00 91.06 90 GLY A CA 1
ATOM 766 C C . GLY A 1 90 ? -18.136 -1.965 5.006 1.00 91.06 90 GLY A C 1
ATOM 767 O O . GLY A 1 90 ? -18.602 -2.936 5.592 1.00 91.06 90 GLY A O 1
ATOM 768 N N . LYS A 1 91 ? -17.301 -2.093 3.967 1.00 87.50 91 LYS A N 1
ATOM 769 C CA . LYS A 1 91 ? -16.818 -3.379 3.450 1.00 87.50 91 LYS A CA 1
ATOM 770 C C . LYS A 1 91 ? -15.322 -3.532 3.696 1.00 87.50 91 LYS A C 1
ATOM 772 O O . LYS A 1 91 ? -14.586 -2.548 3.678 1.00 87.50 91 LYS A O 1
ATOM 777 N N . ILE A 1 92 ? -14.884 -4.777 3.846 1.00 81.38 92 ILE A N 1
ATOM 778 C CA . ILE A 1 92 ? -13.468 -5.142 3.923 1.00 81.38 92 ILE A CA 1
ATOM 779 C C . ILE A 1 92 ? -12.940 -5.289 2.497 1.00 81.38 92 ILE A C 1
ATOM 781 O O . ILE A 1 92 ? -13.557 -5.968 1.670 1.00 81.38 92 ILE A O 1
ATOM 785 N N . PHE A 1 93 ? -11.831 -4.618 2.192 1.00 84.06 93 PHE A N 1
ATOM 786 C CA . PHE A 1 93 ? -11.152 -4.803 0.917 1.00 84.06 93 PHE A CA 1
ATOM 787 C C . PHE A 1 93 ? -10.399 -6.131 0.951 1.00 84.06 93 PHE A C 1
ATOM 789 O O . PHE A 1 93 ? -9.581 -6.362 1.831 1.00 84.06 93 PHE A O 1
ATOM 796 N N . MET A 1 94 ? -10.688 -7.020 0.006 1.00 78.19 94 MET A N 1
ATOM 797 C CA . MET A 1 94 ? -10.075 -8.343 -0.044 1.00 78.19 94 MET A CA 1
ATOM 798 C C . MET A 1 94 ? -9.593 -8.626 -1.459 1.00 78.19 94 MET A C 1
ATOM 800 O O . MET A 1 94 ? -10.367 -8.521 -2.411 1.00 78.19 94 MET A O 1
ATOM 804 N N . PHE A 1 95 ? -8.343 -9.065 -1.590 1.00 71.19 95 PHE A N 1
ATOM 805 C CA . PHE A 1 95 ? -7.944 -9.857 -2.746 1.00 71.19 95 PHE A CA 1
ATOM 806 C C . PHE A 1 95 ? -8.166 -11.333 -2.430 1.00 71.19 95 PHE A C 1
ATOM 808 O O . PHE A 1 95 ? -7.748 -11.787 -1.359 1.00 71.19 95 PHE A O 1
ATOM 815 N N . PRO A 1 96 ? -8.778 -12.113 -3.337 1.00 56.22 96 PRO A N 1
ATOM 816 C CA . PRO A 1 96 ? -8.778 -13.556 -3.192 1.00 56.22 96 PRO A CA 1
ATOM 817 C C . PRO A 1 96 ? -7.323 -14.027 -3.176 1.00 56.22 96 PRO A C 1
ATOM 819 O O . PRO A 1 96 ? -6.604 -13.931 -4.173 1.00 56.22 96 PRO A O 1
ATOM 822 N N . ARG A 1 97 ? -6.877 -14.536 -2.024 1.00 51.78 97 ARG A N 1
ATOM 823 C CA . ARG A 1 97 ? -5.632 -15.295 -1.951 1.00 51.78 97 ARG A CA 1
ATOM 824 C C . ARG A 1 97 ? -5.836 -16.473 -2.899 1.00 51.78 97 ARG A C 1
ATOM 826 O O . ARG A 1 97 ? -6.833 -17.184 -2.771 1.00 51.78 97 ARG A O 1
ATOM 833 N N . ARG A 1 98 ? -4.926 -16.708 -3.851 1.00 41.88 98 ARG A N 1
ATOM 834 C CA . ARG A 1 98 ? -4.825 -18.058 -4.415 1.00 41.88 98 ARG A CA 1
ATOM 835 C C . ARG A 1 98 ? -4.568 -18.952 -3.210 1.00 41.88 98 ARG A C 1
ATOM 837 O O . ARG A 1 98 ? -3.461 -18.945 -2.675 1.00 41.88 98 ARG A O 1
ATOM 844 N N . PHE A 1 99 ? -5.594 -19.662 -2.744 1.00 40.41 99 PHE A N 1
ATOM 845 C CA . PHE A 1 99 ? -5.381 -20.818 -1.900 1.00 40.41 99 PHE A CA 1
ATOM 846 C C . PHE A 1 99 ? -4.363 -21.652 -2.668 1.00 40.41 99 PHE A C 1
ATOM 848 O O . PHE A 1 99 ? -4.606 -22.030 -3.818 1.00 40.41 99 PHE A O 1
ATOM 855 N N . ARG A 1 100 ? -3.181 -21.874 -2.088 1.00 41.53 100 ARG A N 1
ATOM 856 C CA . ARG A 1 100 ? -2.413 -23.04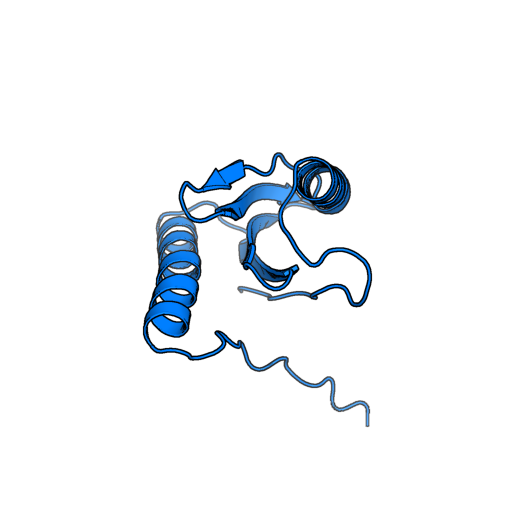5 -2.485 1.00 41.53 100 ARG A CA 1
ATOM 857 C C . ARG A 1 100 ? -3.363 -24.194 -2.165 1.00 41.53 100 ARG A C 1
ATOM 859 O O . ARG A 1 100 ? -3.533 -24.534 -1.002 1.00 41.53 100 ARG A O 1
ATOM 866 N N . LEU A 1 101 ? -4.055 -24.708 -3.178 1.00 33.22 101 LEU A N 1
ATOM 867 C CA . LEU A 1 101 ? -4.535 -26.076 -3.150 1.00 33.22 101 LEU A CA 1
ATOM 868 C C . LEU A 1 101 ? -3.255 -26.906 -3.070 1.00 33.22 101 LEU A C 1
ATOM 870 O O . LEU A 1 101 ? -2.626 -27.204 -4.081 1.00 33.22 101 LEU A O 1
ATOM 874 N N . THR A 1 102 ? -2.781 -27.131 -1.850 1.00 40.09 102 THR A N 1
ATOM 875 C CA . THR A 1 102 ? -1.946 -28.283 -1.549 1.00 40.09 102 THR A CA 1
ATOM 876 C C . THR A 1 102 ? -2.808 -29.488 -1.893 1.00 40.09 102 THR A C 1
ATOM 878 O O . THR A 1 102 ? -3.801 -29.739 -1.211 1.00 40.09 102 THR A O 1
ATOM 881 N N . LEU A 1 103 ? -2.495 -30.117 -3.027 1.00 37.47 103 LEU A N 1
ATOM 882 C CA . LEU A 1 103 ? -2.837 -31.513 -3.280 1.00 37.47 103 LEU A CA 1
ATOM 883 C C . LEU A 1 103 ? -2.028 -32.392 -2.325 1.00 37.47 103 LEU A C 1
ATOM 885 O O . LEU A 1 103 ? -0.858 -32.019 -2.062 1.00 37.47 103 LEU A O 1
#

Sequence (103 aa):
MHFYWRGFDGDYTWNDDNYKKFMTDGTGYPMYRTTDSLLWGTGKVDGYYSYTVVDWSGDIFELFSKDNDADFSYYSKWLISSIRAYRKRGKIFMFPRRFRLTL

Organism: NCBI:txid1335309

Radius of gyration: 13.71 Å; chains: 1; bounding box: 34×43×34 Å

pLDDT: mean 80.94, std 19.72, range [33.22, 96.75]